Protein AF-A0A7J9GLZ3-F1 (afdb_monomer)

Mean predicted aligned error: 16.14 Å

InterPro domains:
  IPR004827 Basic-leucine zipper domain [PF00170] (72-130)
  IPR004827 Basic-leucine zipper domain [PS50217] (70-133)
  IPR004827 Basic-leucine zipper domain [SM00338] (68-132)
  IPR044759 RF2-like transcription factor, bZIP domain [cd14703] (73-124)
  IPR046347 Basic-leucine zipper domain superfamily [SSF57959] (72-127)

Radius of gyration: 46.45 Å; Cα contacts (8 Å, |Δi|>4): 21; chains: 1; bounding box: 80×43×137 Å

Sequence (166 aa):
MDSYMGSLQFDEDTPKIPPSGNHGNHHSPGSSGDANSSKFNFELGSSEFNESELKKIMENEKLAEMASVDPKRVKRILANRQSAARSKQRKMQYIAELEQKVQTLQTEATTLSAQLTMLQRDSAGLTSQNNELKFRLQAMEQQAQLKDGIRFFVLKSYVICFIEVS

Solvent-accessible surface area (backbone atoms only — not comparable to full-atom values): 10122 Å² total; per-residue (Å²): 141,80,86,87,82,81,82,82,80,82,84,83,85,73,88,84,81,86,84,86,86,90,86,83,91,78,88,81,92,80,87,88,84,62,86,70,68,54,52,59,54,63,70,57,50,75,83,80,58,54,75,73,53,49,52,58,26,72,76,28,68,71,49,40,57,41,34,77,77,40,48,70,60,45,51,50,51,53,51,48,52,52,52,51,52,52,52,50,49,52,51,52,51,52,51,52,53,51,54,50,51,52,52,51,53,52,50,50,52,51,52,51,50,51,51,51,54,51,52,52,51,51,54,52,51,52,52,51,52,51,51,52,52,50,52,52,50,53,52,50,49,52,53,49,54,52,52,50,52,52,52,51,50,52,52,50,54,51,52,51,53,53,62,77,76,108

pLDDT: mean 81.49, std 22.32, range [32.09, 98.88]

Secondary structure (DSSP, 8-state):
---------------PPPP-------------S-TTHHHHHHHS-TTS--HHHHHHHHT-HHHHHHHHH-HHHHHHHHHHHHHHHHHHHHHHHHHHHHHHHHHHHHHHHHHHHHHHHHHHHHHHHHHHHHHHHHHHHHHHHHHHHHHHHHHHHHHHHHHHHHHHH-

Foldseek 3Di:
DDDDPDDDDDDPDDDDDDDDDDDDDDDDDDDDDDPPVVVLVVQLDPPLDDPVLVVVCVVDVVSSVVCNVPVVVSSVVVVVVVVVVVVVVVVVVVVVVVVVVVVVVVVVVVVVVVVVVVVVVVVVVVVVVVVVVVVVVVVVVVVVVVVVVVVVVVVVVVVVVVVVVD

Organism: NCBI:txid34285

Structure (mmCIF, N/CA/C/O backbone):
data_AF-A0A7J9GLZ3-F1
#
_entry.id   AF-A0A7J9GLZ3-F1
#
loop_
_atom_site.group_PDB
_atom_site.id
_atom_site.type_symbol
_atom_site.label_atom_id
_atom_site.label_alt_id
_atom_site.label_comp_id
_atom_site.label_asym_id
_atom_site.label_entity_id
_atom_site.label_seq_id
_atom_site.pdbx_PDB_ins_code
_atom_site.Cartn_x
_atom_site.Cartn_y
_atom_site.Cartn_z
_atom_site.occupancy
_atom_site.B_iso_or_equiv
_atom_site.auth_seq_id
_atom_site.auth_comp_id
_atom_site.auth_asym_id
_atom_site.auth_atom_id
_atom_site.pdbx_PDB_model_num
ATOM 1 N N . MET A 1 1 ? -18.159 -13.134 -20.568 1.00 48.44 1 MET A N 1
ATOM 2 C CA . MET A 1 1 ? -17.201 -13.794 -19.649 1.00 48.44 1 MET A CA 1
ATOM 3 C C . MET A 1 1 ? -17.555 -13.267 -18.281 1.00 48.44 1 MET A C 1
ATOM 5 O O . MET A 1 1 ? -17.030 -12.250 -17.852 1.00 48.44 1 MET A O 1
ATOM 9 N N . ASP A 1 2 ? -18.573 -13.886 -17.703 1.00 42.81 2 ASP A N 1
ATOM 10 C CA . ASP A 1 2 ? -19.272 -13.388 -16.530 1.00 42.81 2 ASP A CA 1
ATOM 11 C C . ASP A 1 2 ? -18.786 -14.117 -15.277 1.00 42.81 2 ASP A C 1
ATOM 13 O O . ASP A 1 2 ? -18.601 -15.331 -15.289 1.00 42.81 2 ASP A O 1
ATOM 17 N N . SER A 1 3 ? -18.660 -13.335 -14.204 1.00 46.72 3 SER A N 1
ATOM 18 C CA . SER A 1 3 ? -18.863 -13.736 -12.808 1.00 46.72 3 SER A CA 1
ATOM 19 C C . SER A 1 3 ? -17.830 -14.648 -12.137 1.00 46.72 3 SER A C 1
ATOM 21 O O . SER A 1 3 ? -17.893 -15.868 -12.224 1.00 46.72 3 SER A O 1
ATOM 23 N N . TYR A 1 4 ? -16.991 -14.040 -11.290 1.00 46.72 4 TYR A N 1
ATOM 24 C CA . TYR A 1 4 ? -16.439 -14.686 -10.092 1.00 46.72 4 TYR A CA 1
ATOM 25 C C . TYR A 1 4 ? -16.353 -13.662 -8.944 1.00 46.72 4 TYR A C 1
ATOM 27 O O . TYR A 1 4 ? -15.298 -13.126 -8.629 1.00 46.72 4 TYR A O 1
ATOM 35 N N . MET A 1 5 ? -17.497 -13.356 -8.328 1.00 55.47 5 MET A N 1
ATOM 36 C CA . MET A 1 5 ? -17.540 -12.822 -6.962 1.00 55.47 5 MET A CA 1
ATOM 37 C C . MET A 1 5 ? -17.970 -13.982 -6.069 1.00 55.47 5 MET A C 1
ATOM 39 O O . MET A 1 5 ? -19.157 -14.274 -5.940 1.00 55.47 5 MET A O 1
ATOM 43 N N . GLY A 1 6 ? -16.980 -14.704 -5.546 1.00 45.09 6 GLY A N 1
ATOM 44 C CA . GLY A 1 6 ? -17.189 -15.819 -4.631 1.00 45.09 6 GLY A CA 1
ATOM 45 C C . GLY A 1 6 ? -17.751 -15.324 -3.302 1.00 45.09 6 GLY A C 1
ATOM 46 O O . GLY A 1 6 ? -17.138 -14.501 -2.623 1.00 45.09 6 GLY A O 1
ATOM 47 N N . SER A 1 7 ? -18.932 -15.824 -2.954 1.00 48.28 7 SER A N 1
ATOM 48 C CA . SER A 1 7 ? -19.574 -15.659 -1.655 1.00 48.28 7 SER A CA 1
ATOM 49 C C . SER A 1 7 ? -18.747 -16.345 -0.567 1.00 48.28 7 SER A C 1
ATOM 51 O O . SER A 1 7 ? -18.508 -17.547 -0.636 1.00 48.28 7 SER A O 1
ATOM 53 N N . LEU A 1 8 ? -18.325 -15.592 0.447 1.00 47.09 8 LEU A N 1
ATOM 54 C CA . LEU A 1 8 ? -17.787 -16.158 1.681 1.00 47.09 8 LEU A CA 1
ATOM 55 C C . LEU A 1 8 ? -18.954 -16.383 2.649 1.00 47.09 8 LEU A C 1
ATOM 57 O O . LEU A 1 8 ? -19.479 -15.437 3.236 1.00 47.09 8 LEU A O 1
ATOM 61 N N . GLN A 1 9 ? -19.381 -17.643 2.757 1.00 40.41 9 GLN A N 1
ATOM 62 C CA . GLN A 1 9 ? -20.232 -18.145 3.832 1.00 40.41 9 GLN A CA 1
ATOM 63 C C . GLN A 1 9 ? -19.437 -18.103 5.148 1.00 40.41 9 GLN A C 1
ATOM 65 O O . GLN A 1 9 ? -18.329 -18.629 5.221 1.00 40.41 9 GLN A O 1
ATOM 70 N N . PHE A 1 10 ? -20.000 -17.474 6.179 1.00 38.75 10 PHE A N 1
ATOM 71 C CA . PHE A 1 10 ? -19.517 -17.594 7.552 1.00 38.75 10 PHE A CA 1
ATOM 72 C C . PHE A 1 10 ? -20.222 -18.789 8.195 1.00 38.75 10 PHE A C 1
ATOM 74 O O . PHE A 1 10 ? -21.422 -18.716 8.456 1.00 38.75 10 PHE A O 1
ATOM 81 N N . ASP A 1 11 ? -19.491 -19.875 8.434 1.00 41.91 11 ASP A N 1
ATOM 82 C CA . ASP A 1 11 ? -19.967 -20.974 9.270 1.00 41.91 11 ASP A CA 1
ATOM 83 C C . ASP A 1 11 ? -19.854 -20.572 10.749 1.00 41.91 11 ASP A C 1
ATOM 85 O O . ASP A 1 11 ? -18.775 -20.328 11.293 1.00 41.91 11 ASP A O 1
ATOM 89 N N . GLU A 1 12 ? -21.016 -20.444 11.385 1.00 42.34 12 GLU A N 1
ATOM 90 C CA . GLU A 1 12 ? -21.202 -20.165 12.806 1.00 42.34 12 GLU A CA 1
ATOM 91 C C . GLU A 1 12 ? -21.121 -21.482 13.594 1.00 42.34 12 GLU A C 1
ATOM 93 O O . GLU A 1 12 ? -22.132 -22.087 13.958 1.00 42.34 12 GLU A O 1
ATOM 98 N N . ASP A 1 13 ? -19.899 -21.954 13.849 1.00 41.16 13 ASP A N 1
ATOM 99 C CA . ASP A 1 13 ? -19.666 -23.136 14.682 1.00 41.16 13 ASP A CA 1
ATOM 100 C C . ASP A 1 13 ? -19.875 -22.807 16.167 1.00 41.16 13 ASP A C 1
ATOM 102 O O . ASP A 1 13 ? -19.031 -22.240 16.865 1.00 41.16 13 ASP A O 1
ATOM 106 N N . THR A 1 14 ? -21.053 -23.184 16.655 1.00 50.16 14 THR A N 1
ATOM 107 C CA . THR A 1 14 ? -21.460 -23.099 18.059 1.00 50.16 14 THR A CA 1
ATOM 108 C C . THR A 1 14 ? -21.043 -24.375 18.803 1.00 50.16 14 THR A C 1
ATOM 110 O O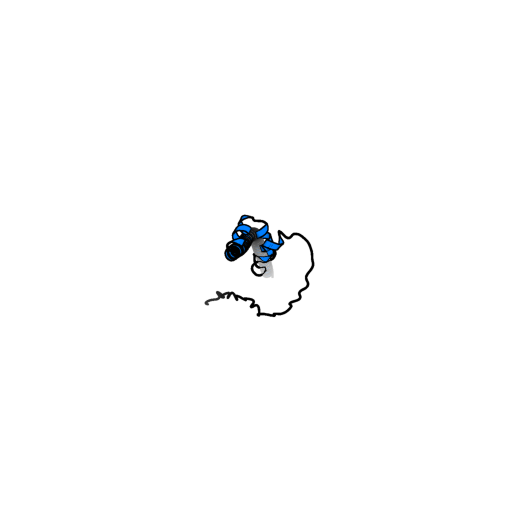 . THR A 1 14 ? -21.544 -25.451 18.464 1.00 50.16 14 THR A O 1
ATOM 113 N N . PRO A 1 15 ? -20.230 -24.329 19.877 1.00 42.75 15 PRO A N 1
ATOM 114 C CA . PRO A 1 15 ? -20.007 -25.518 20.694 1.00 42.75 15 PRO A CA 1
ATOM 115 C C . PRO A 1 15 ? -21.194 -25.775 21.638 1.00 42.75 15 PRO A C 1
ATOM 117 O O . PRO A 1 15 ? -21.419 -25.049 22.609 1.00 42.75 15 PRO A O 1
ATOM 120 N N . LYS A 1 16 ? -21.947 -26.846 21.355 1.00 47.06 16 LYS A N 1
ATOM 121 C CA . LYS A 1 16 ? -22.912 -27.499 22.260 1.00 47.06 16 LYS A CA 1
ATOM 122 C C . LYS A 1 16 ? -22.187 -28.113 23.466 1.00 47.06 16 LYS A C 1
ATOM 124 O O . LYS A 1 16 ? -21.250 -28.885 23.293 1.00 47.06 16 LYS A O 1
ATOM 129 N N . ILE A 1 17 ? -22.680 -27.846 24.676 1.00 48.25 17 ILE A N 1
ATOM 130 C CA . ILE A 1 17 ? -22.275 -28.521 25.924 1.00 48.25 17 ILE A CA 1
ATOM 131 C C . ILE A 1 17 ? -23.320 -29.616 26.249 1.00 48.25 17 ILE A C 1
ATOM 133 O O . ILE A 1 17 ? -24.516 -29.325 26.153 1.00 48.25 17 ILE A O 1
ATOM 137 N N . PRO A 1 18 ? -22.931 -30.855 26.622 1.00 46.69 18 PRO A N 1
ATOM 138 C CA . PRO A 1 18 ? -23.864 -31.915 27.027 1.00 46.69 18 PRO A CA 1
ATOM 139 C C . PRO A 1 18 ? -24.323 -31.773 28.499 1.00 46.69 18 PRO A C 1
ATOM 141 O O . PRO A 1 18 ? -23.650 -31.102 29.284 1.00 46.69 18 PRO A O 1
ATOM 144 N N . PRO A 1 19 ? -25.451 -32.393 28.911 1.00 46.50 19 PRO A N 1
ATOM 145 C CA . PRO A 1 19 ? -26.017 -32.204 30.244 1.00 46.50 19 PRO A CA 1
ATOM 146 C C . PRO A 1 19 ? -25.530 -33.228 31.286 1.00 46.50 19 PRO A C 1
ATOM 148 O O . PRO A 1 19 ? -25.368 -34.407 30.996 1.00 46.50 19 PRO A O 1
ATOM 151 N N . SER A 1 20 ? -25.436 -32.732 32.524 1.00 47.78 20 SER A N 1
ATOM 152 C CA . SER A 1 20 ? -25.710 -33.389 33.814 1.00 47.78 20 SER A CA 1
ATOM 153 C C . SER A 1 20 ? -24.996 -34.703 34.175 1.00 47.78 20 SER A C 1
ATOM 155 O O . SER A 1 20 ? -25.380 -35.790 33.753 1.00 47.78 20 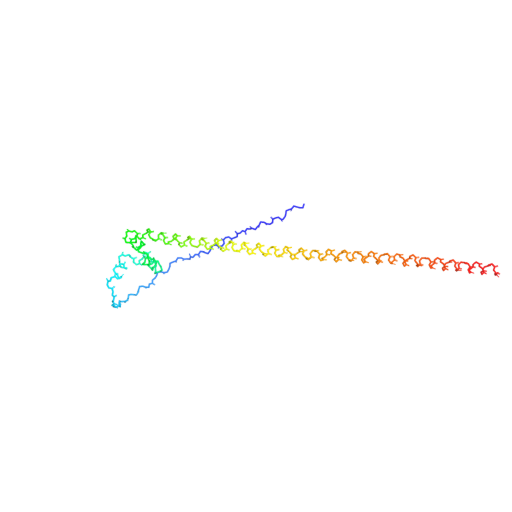SER A O 1
ATOM 157 N N . GLY A 1 21 ? -24.055 -34.592 35.119 1.00 32.09 21 GLY A N 1
ATOM 158 C CA . GLY A 1 21 ? -23.608 -35.672 35.998 1.00 32.09 21 GLY A CA 1
ATOM 159 C C . GLY A 1 21 ? -23.754 -35.231 37.455 1.00 32.09 21 GLY A C 1
ATOM 160 O O . GLY A 1 21 ? -22.983 -34.414 37.947 1.00 32.09 21 GLY A O 1
ATOM 161 N N . ASN A 1 22 ? -24.787 -35.742 38.114 1.00 44.34 22 ASN A N 1
ATOM 162 C CA . ASN A 1 22 ? -25.097 -35.563 39.527 1.00 44.34 22 ASN A CA 1
ATOM 163 C C . ASN A 1 22 ? -24.350 -36.639 40.336 1.00 44.34 22 ASN A C 1
ATOM 165 O O . ASN A 1 22 ? -24.512 -37.802 39.987 1.00 44.34 22 ASN A O 1
ATOM 169 N N . HIS A 1 23 ? -23.612 -36.282 41.398 1.00 43.28 23 HIS A N 1
ATOM 170 C CA . HIS A 1 23 ? -23.454 -37.014 42.680 1.00 43.28 23 HIS A CA 1
ATOM 171 C C . HIS A 1 23 ? -22.156 -36.640 43.410 1.00 43.28 23 HIS A C 1
ATOM 173 O O . HIS A 1 23 ? -21.081 -36.627 42.820 1.00 43.28 23 HIS A O 1
ATOM 179 N N . GLY A 1 24 ? -22.262 -36.423 44.724 1.00 32.41 24 GLY A N 1
ATOM 180 C CA . GLY A 1 24 ? -21.096 -36.366 45.609 1.00 32.41 24 GLY A CA 1
ATOM 181 C C . GLY A 1 24 ? -21.319 -35.616 46.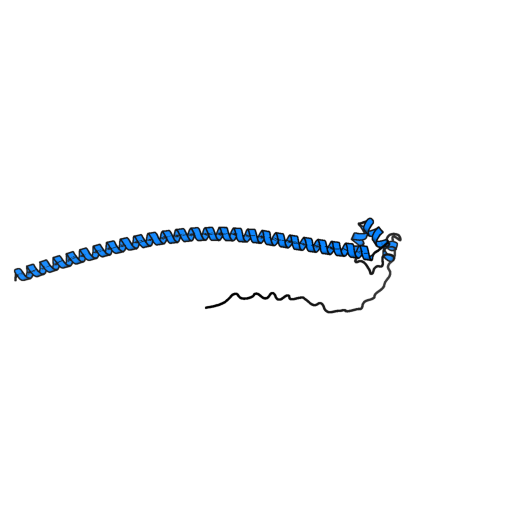916 1.00 32.41 24 GLY A C 1
ATOM 182 O O . GLY A 1 24 ? -20.555 -34.718 47.243 1.00 32.41 24 GLY A O 1
ATOM 183 N N . ASN A 1 25 ? -22.380 -35.957 47.647 1.00 45.38 25 ASN A N 1
ATOM 184 C CA . ASN A 1 25 ? -22.649 -35.459 48.992 1.00 45.38 25 ASN A CA 1
ATOM 185 C C . ASN A 1 25 ? -21.641 -36.072 49.983 1.00 45.38 25 ASN A C 1
ATOM 187 O O . ASN A 1 25 ? -21.720 -37.268 50.245 1.00 45.38 25 ASN A O 1
ATOM 191 N N . HIS A 1 26 ? -20.742 -35.278 50.573 1.00 42.62 26 HIS A N 1
ATOM 192 C CA . HIS A 1 26 ? -20.001 -35.681 51.774 1.00 42.62 26 HIS A CA 1
ATOM 193 C C . HIS A 1 26 ? -19.964 -34.541 52.795 1.00 42.62 26 HIS A C 1
ATOM 195 O O . HIS A 1 26 ? -19.278 -33.537 52.632 1.00 42.62 26 HIS A O 1
ATOM 201 N N . HIS A 1 27 ? -20.741 -34.734 53.861 1.00 45.12 27 HIS A N 1
ATOM 202 C CA . HIS A 1 27 ? -20.706 -33.956 55.091 1.00 45.12 27 HIS A CA 1
ATOM 203 C C . HIS A 1 27 ? -19.458 -34.294 55.913 1.00 45.12 27 HIS A C 1
ATOM 205 O O . HIS A 1 27 ? -19.114 -35.466 56.061 1.00 45.12 27 HIS A O 1
ATOM 211 N N . SER A 1 28 ? -18.876 -33.286 56.561 1.00 49.47 28 SER A N 1
ATOM 212 C CA . SER A 1 28 ? -18.347 -33.384 57.930 1.00 49.47 28 SER A CA 1
ATOM 213 C C . SER A 1 28 ? -18.270 -31.983 58.560 1.00 49.47 28 SER A C 1
ATOM 215 O O . SER A 1 28 ? -17.880 -31.045 57.865 1.00 49.47 28 SER A O 1
ATOM 217 N N . PRO A 1 29 ? -18.663 -31.810 59.838 1.00 62.88 29 PRO A N 1
ATOM 218 C CA . PRO A 1 29 ? -18.696 -30.515 60.510 1.00 62.88 29 PRO A CA 1
ATOM 219 C C . PRO A 1 29 ? -17.389 -30.254 61.276 1.00 62.88 29 PRO A C 1
ATOM 221 O O . PRO A 1 29 ? -16.876 -31.131 61.969 1.00 62.88 29 PRO A O 1
ATOM 224 N N . GLY A 1 30 ? -16.864 -29.033 61.172 1.00 35.44 30 GLY A N 1
ATOM 225 C CA . GLY A 1 30 ? -15.657 -28.581 61.865 1.00 35.44 30 GLY A CA 1
ATOM 226 C C . GLY A 1 30 ? -15.896 -27.236 62.545 1.00 35.44 30 GLY A C 1
ATOM 227 O O . GLY A 1 30 ? -16.339 -26.289 61.912 1.00 35.44 30 GLY A O 1
ATOM 228 N N . SER A 1 31 ? -15.650 -27.218 63.849 1.00 43.84 31 SER A N 1
ATOM 229 C CA . SER A 1 31 ? -15.972 -26.201 64.853 1.00 43.84 31 SER A CA 1
ATOM 230 C C . SER A 1 31 ? -15.316 -24.819 64.673 1.00 43.84 31 SER A C 1
ATOM 232 O O . SER A 1 31 ? -14.219 -24.709 64.136 1.00 43.84 31 SER A O 1
ATOM 234 N N . SER A 1 32 ? -15.942 -23.836 65.338 1.00 48.72 32 SER A N 1
ATOM 235 C CA . SER A 1 32 ? -15.328 -22.697 66.046 1.00 48.72 32 SER A CA 1
ATOM 236 C C . SER A 1 32 ? -15.130 -21.375 65.297 1.00 48.72 32 SER A C 1
ATOM 238 O O . SER A 1 32 ? -14.210 -21.224 64.501 1.00 48.72 32 SER A O 1
ATOM 240 N N . GLY A 1 33 ? -15.892 -20.366 65.742 1.00 51.38 33 GLY A N 1
ATOM 241 C CA . GLY A 1 33 ? -15.517 -18.948 65.680 1.00 51.38 33 GLY A CA 1
ATOM 242 C C . GLY A 1 33 ? -16.493 -18.068 64.900 1.00 51.38 33 GLY A C 1
ATOM 243 O O . GLY A 1 33 ? -16.770 -18.332 63.741 1.00 51.38 33 GLY A O 1
ATOM 244 N N . ASP A 1 34 ? -16.972 -17.002 65.540 1.00 42.88 34 ASP A N 1
ATOM 245 C CA . ASP A 1 34 ? -17.718 -15.871 64.966 1.00 42.88 34 ASP A CA 1
ATOM 246 C C . ASP A 1 34 ? -19.169 -16.124 64.522 1.00 42.88 34 ASP A C 1
ATOM 248 O O . ASP A 1 34 ? -19.551 -16.114 63.349 1.00 42.88 34 ASP A O 1
ATOM 252 N N . ALA A 1 35 ? -20.032 -16.225 65.535 1.00 49.81 35 ALA A N 1
ATOM 253 C CA . ALA A 1 35 ? -21.488 -16.360 65.445 1.00 49.81 35 ALA A CA 1
ATOM 254 C C . ALA A 1 35 ? -22.236 -15.155 64.821 1.00 49.81 35 ALA A C 1
ATOM 256 O O . ALA A 1 35 ? -23.467 -15.136 64.823 1.00 49.81 35 ALA A O 1
ATOM 257 N N . ASN A 1 36 ? -21.529 -14.148 64.290 1.00 52.75 36 ASN A N 1
ATOM 258 C CA . ASN A 1 36 ? -22.151 -12.960 63.694 1.00 52.75 36 ASN A CA 1
ATOM 259 C C . ASN A 1 36 ? -22.015 -12.894 62.160 1.00 52.75 36 ASN A C 1
ATOM 261 O O . ASN A 1 36 ? -22.934 -12.422 61.496 1.00 52.75 36 ASN A O 1
ATOM 265 N N . SER A 1 37 ? -20.934 -13.423 61.568 1.00 52.25 37 SER A N 1
ATOM 266 C CA . SER A 1 37 ? -20.787 -13.500 60.098 1.00 52.25 37 SER A CA 1
ATOM 267 C C . SER A 1 37 ? -21.558 -14.684 59.502 1.00 52.25 37 SER A C 1
ATOM 269 O O . SER A 1 37 ? -22.097 -14.618 58.400 1.00 52.25 37 SER A O 1
ATOM 271 N N . SER A 1 38 ? -21.675 -15.757 60.281 1.00 50.94 38 SER A N 1
ATOM 272 C CA . SER A 1 38 ? -22.334 -17.013 59.923 1.00 50.94 38 SER A CA 1
ATOM 273 C C . SER A 1 38 ? -23.865 -16.916 59.881 1.00 50.94 38 SER A C 1
ATOM 275 O O . SER A 1 38 ? -24.504 -17.711 59.193 1.00 50.94 38 SER A O 1
ATOM 277 N N . LYS A 1 39 ? -24.466 -15.918 60.544 1.00 49.44 39 LYS A N 1
ATOM 278 C CA . LYS A 1 39 ? -25.924 -15.712 60.559 1.00 49.44 39 LYS A CA 1
ATOM 279 C C . LYS A 1 39 ? -26.448 -15.143 59.236 1.00 49.44 39 LYS A C 1
ATOM 281 O O . LYS A 1 39 ? -27.420 -15.663 58.698 1.00 49.44 39 LYS A O 1
ATOM 286 N N . PHE A 1 40 ? -25.736 -14.174 58.655 1.00 52.09 40 PHE A N 1
ATOM 287 C CA . PHE A 1 40 ? -26.013 -13.677 57.298 1.00 52.09 40 PHE A CA 1
ATOM 288 C C . PHE A 1 40 ? -25.808 -14.767 56.232 1.00 52.09 40 PHE A C 1
ATOM 290 O O . PHE A 1 40 ? -26.537 -14.817 55.246 1.00 52.09 40 PHE A O 1
ATOM 297 N N . ASN A 1 41 ? -24.850 -15.671 56.464 1.00 52.25 41 ASN A N 1
ATOM 298 C CA . ASN A 1 41 ? -24.497 -16.762 55.554 1.00 52.25 41 ASN A CA 1
ATOM 299 C C . ASN A 1 41 ? -25.520 -17.922 55.542 1.00 52.25 41 ASN A C 1
ATOM 301 O O . ASN A 1 41 ? -25.542 -18.711 54.600 1.00 52.25 41 ASN A O 1
ATOM 305 N N . PHE A 1 42 ? -26.349 -18.049 56.586 1.00 46.97 42 PHE A N 1
ATOM 306 C CA . PHE A 1 42 ? -27.398 -19.073 56.696 1.00 46.97 42 PHE A CA 1
ATOM 307 C C . PHE A 1 42 ? -28.772 -18.567 56.214 1.00 46.97 42 PHE A C 1
ATOM 309 O O . PHE A 1 42 ? -29.602 -19.366 55.789 1.00 46.97 42 PHE A O 1
ATOM 316 N N . GLU A 1 43 ? -29.004 -17.249 56.245 1.00 50.69 43 GLU A N 1
ATOM 317 C CA . GLU A 1 43 ? -30.276 -16.617 55.856 1.00 50.69 43 GLU A CA 1
ATOM 318 C C . GLU A 1 43 ? -30.316 -16.222 54.369 1.00 50.69 43 GLU A C 1
ATOM 320 O O . GLU A 1 43 ? -31.326 -16.423 53.693 1.00 50.69 43 GLU A O 1
ATOM 325 N N . LEU A 1 44 ? -29.192 -15.758 53.815 1.00 53.34 44 LEU A N 1
ATOM 326 C CA . LEU A 1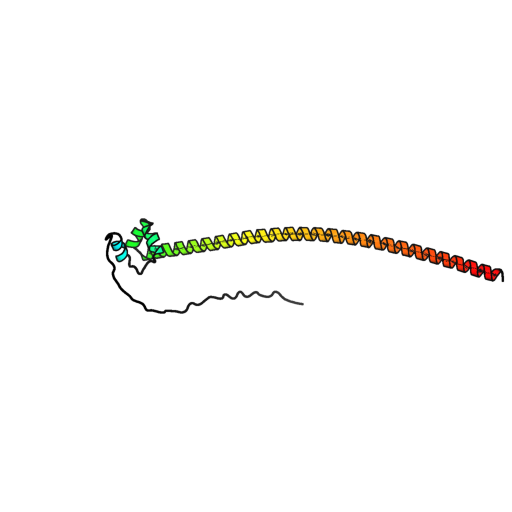 44 ? -29.021 -15.566 52.376 1.00 53.34 44 LEU A CA 1
ATOM 327 C C . LEU A 1 44 ? -28.606 -16.907 51.754 1.00 53.34 44 LEU A C 1
ATOM 329 O O . LEU A 1 44 ? -27.421 -17.166 51.572 1.00 53.34 44 LEU A O 1
ATOM 333 N N . GLY A 1 45 ? -29.579 -17.793 51.524 1.00 49.06 45 GLY A N 1
ATOM 334 C CA . GLY A 1 45 ? -29.368 -19.194 51.148 1.00 49.06 45 GLY A CA 1
ATOM 335 C C . GLY A 1 45 ? -28.140 -19.440 50.260 1.00 49.06 45 GLY A C 1
ATOM 336 O O . GLY A 1 45 ? -28.039 -18.915 49.149 1.00 49.06 45 GLY A O 1
ATOM 337 N N . SER A 1 46 ? -27.240 -20.307 50.733 1.00 53.97 46 SER A N 1
ATOM 338 C CA . SER A 1 46 ? -25.972 -20.704 50.093 1.00 53.97 46 SER A CA 1
ATOM 339 C C . SER A 1 46 ? -26.093 -21.235 48.653 1.00 53.97 46 SER A C 1
ATOM 341 O O . SER A 1 46 ? -25.088 -21.501 48.001 1.00 53.97 46 SER A O 1
ATOM 343 N N . SER A 1 47 ? -27.313 -21.383 48.133 1.00 60.69 47 SER A N 1
ATOM 344 C CA . SER A 1 47 ? -27.612 -21.821 46.772 1.00 60.69 47 SER A CA 1
ATOM 345 C C . SER A 1 47 ? -27.770 -20.664 45.765 1.00 60.69 47 SER A C 1
ATOM 347 O O . SER A 1 47 ? -27.697 -20.898 44.557 1.00 60.69 47 SER A O 1
ATOM 349 N N . GLU A 1 48 ? -27.969 -19.412 46.204 1.00 71.50 48 GLU A N 1
ATOM 350 C CA . GLU A 1 48 ? -28.291 -18.307 45.283 1.00 71.50 48 GLU A CA 1
ATOM 351 C C . GLU A 1 48 ? -27.082 -17.529 44.745 1.00 71.50 48 GLU A C 1
ATOM 353 O O . GLU A 1 48 ? -27.178 -17.016 43.626 1.00 71.50 48 GLU A O 1
ATOM 358 N N . PHE A 1 49 ? -25.948 -17.490 45.450 1.00 83.38 49 PHE A N 1
ATOM 359 C CA . PHE A 1 49 ? -24.772 -16.697 45.064 1.00 83.38 49 PHE A CA 1
ATOM 360 C C . PHE A 1 49 ? -23.480 -17.513 45.106 1.00 83.38 49 PHE A C 1
ATOM 362 O O . PHE A 1 49 ? -23.299 -18.356 45.980 1.00 83.38 49 PHE A O 1
ATOM 369 N N . ASN A 1 50 ? -22.559 -17.246 44.177 1.00 88.50 50 ASN A N 1
ATOM 370 C CA . ASN A 1 50 ? -21.216 -17.831 44.231 1.00 88.50 50 ASN A CA 1
ATOM 371 C C . ASN A 1 50 ? -20.292 -17.061 45.198 1.00 88.50 50 ASN A C 1
ATOM 373 O O . ASN A 1 50 ? -20.574 -15.926 45.582 1.00 88.50 50 ASN A O 1
ATOM 377 N N . GLU A 1 51 ? -19.150 -17.651 45.558 1.00 87.19 51 GLU A N 1
ATOM 378 C CA . GLU A 1 51 ? -18.183 -17.065 46.504 1.00 87.19 51 GLU A CA 1
ATOM 379 C C . GLU A 1 51 ? -17.719 -15.652 46.096 1.00 87.19 51 GLU A C 1
ATOM 381 O O . GLU A 1 51 ? -17.617 -14.744 46.923 1.00 87.19 51 GLU A O 1
ATOM 386 N N . SER A 1 52 ? -17.516 -15.419 44.795 1.00 87.69 52 SER A N 1
ATOM 387 C CA . SER A 1 52 ? -17.108 -14.107 44.278 1.00 87.69 52 SER A CA 1
ATOM 388 C C . SER A 1 52 ? -18.222 -13.055 44.336 1.00 87.69 52 SER A C 1
ATOM 390 O O . SER A 1 52 ? -17.945 -11.859 44.418 1.00 87.69 52 SER A O 1
ATOM 392 N N . GLU A 1 53 ? -19.482 -13.479 44.255 1.00 90.19 53 GLU A N 1
ATOM 393 C CA . GLU A 1 53 ? -20.660 -12.625 44.376 1.00 90.19 53 GLU A CA 1
ATOM 394 C C . GLU A 1 53 ? -20.915 -12.275 45.837 1.00 90.19 53 GLU A C 1
ATOM 396 O O . GLU A 1 53 ? -21.100 -11.099 46.135 1.00 90.19 53 GLU A O 1
ATOM 401 N N . LEU A 1 54 ? -20.824 -13.256 46.740 1.00 89.50 54 LEU A N 1
ATOM 402 C CA . LEU A 1 54 ? -20.905 -13.050 48.188 1.00 89.50 54 LEU A CA 1
ATOM 403 C C . LEU A 1 54 ? -19.873 -12.028 48.657 1.00 89.50 54 LEU A C 1
ATOM 405 O O . LEU A 1 54 ? -20.231 -11.059 49.323 1.00 89.50 54 LEU A O 1
ATOM 409 N N . LYS A 1 55 ? -18.620 -12.165 48.213 1.00 90.12 55 LYS A N 1
ATOM 410 C CA . LYS A 1 55 ? -17.570 -11.192 48.525 1.00 90.12 55 LYS A CA 1
ATOM 411 C C . LYS A 1 55 ? -17.939 -9.772 48.067 1.00 90.12 55 LYS A C 1
ATOM 413 O O . LYS A 1 55 ? -17.851 -8.835 48.851 1.00 90.12 55 LYS A O 1
ATOM 418 N N . LYS A 1 56 ? -18.443 -9.611 46.837 1.00 90.38 56 LYS A N 1
ATOM 419 C CA . LYS A 1 56 ? -18.886 -8.305 46.298 1.00 90.38 56 LYS A CA 1
ATOM 420 C C . LYS A 1 56 ? -20.095 -7.720 47.030 1.00 90.38 56 LYS A C 1
ATOM 422 O O . LYS A 1 56 ? -20.261 -6.502 47.044 1.00 90.38 56 LYS A O 1
ATOM 427 N N . ILE A 1 57 ? -20.970 -8.573 47.556 1.00 90.38 57 ILE A N 1
ATOM 428 C CA . ILE A 1 57 ? -22.131 -8.163 48.351 1.00 90.38 57 ILE A CA 1
ATOM 429 C C . ILE A 1 57 ? -21.656 -7.679 49.723 1.00 90.38 57 ILE A C 1
ATOM 431 O O . ILE A 1 57 ? -22.033 -6.587 50.128 1.00 90.38 57 ILE A O 1
ATOM 435 N N . MET A 1 58 ? -20.772 -8.427 50.390 1.00 86.88 58 MET A N 1
ATOM 436 C CA . MET A 1 58 ? -20.205 -8.052 51.692 1.00 86.88 58 MET A CA 1
ATOM 437 C C . MET A 1 58 ? -19.362 -6.772 51.632 1.00 86.88 58 MET A C 1
ATOM 439 O O . MET A 1 58 ? -19.379 -5.978 52.565 1.00 86.88 58 MET A O 1
ATOM 443 N N . GLU A 1 59 ? -18.653 -6.543 50.526 1.00 90.00 59 GLU A N 1
ATOM 444 C CA . GLU A 1 59 ? -17.878 -5.317 50.289 1.00 90.00 59 GLU A CA 1
ATOM 445 C C . GLU A 1 59 ? -18.758 -4.076 50.047 1.00 90.00 59 GLU A C 1
ATOM 447 O O . GLU A 1 59 ? -18.254 -2.952 50.048 1.00 90.00 59 GLU A O 1
ATOM 452 N N . ASN A 1 60 ? -20.065 -4.241 49.814 1.00 91.12 60 ASN A N 1
ATOM 453 C CA . ASN A 1 60 ? -20.967 -3.139 49.506 1.00 91.12 60 ASN A CA 1
ATOM 454 C C . ASN A 1 60 ? -22.212 -3.172 50.397 1.00 91.12 60 ASN A C 1
ATOM 456 O O . ASN A 1 60 ? -23.175 -3.878 50.109 1.00 91.12 60 ASN A O 1
ATOM 460 N N . GLU A 1 61 ? -22.222 -2.320 51.422 1.00 89.50 61 GLU A N 1
ATOM 461 C CA . GLU A 1 61 ? -23.292 -2.224 52.425 1.00 89.50 61 GLU A CA 1
ATOM 462 C C . GLU A 1 61 ? -24.697 -2.118 51.806 1.00 89.50 61 GLU A C 1
ATOM 464 O O . GLU A 1 61 ? -25.617 -2.816 52.222 1.00 89.50 61 GLU A O 1
ATOM 469 N N . LYS A 1 62 ? -24.852 -1.356 50.713 1.00 90.31 62 LYS A N 1
ATOM 470 C CA . LYS A 1 62 ? -26.136 -1.231 50.001 1.00 90.31 62 LYS A CA 1
ATOM 471 C C . LYS A 1 62 ? -26.554 -2.515 49.285 1.00 90.31 62 LYS A C 1
ATOM 473 O O . LYS A 1 62 ? -27.746 -2.787 49.172 1.00 90.31 62 LYS A O 1
ATOM 478 N N . LEU A 1 63 ? -25.607 -3.280 48.736 1.00 88.50 63 LEU A N 1
ATOM 479 C CA . LEU A 1 63 ? -25.912 -4.579 48.125 1.00 88.50 63 LEU A CA 1
ATOM 480 C C . LEU A 1 63 ? -26.227 -5.625 49.191 1.00 88.50 63 LEU A C 1
ATOM 482 O O . LEU A 1 63 ? -27.108 -6.441 48.946 1.00 88.50 63 LEU A O 1
ATOM 486 N N . ALA A 1 64 ? -25.551 -5.588 50.342 1.00 88.12 64 ALA A N 1
ATOM 487 C CA . ALA A 1 64 ? -25.835 -6.466 51.475 1.00 88.12 64 ALA A CA 1
ATOM 488 C C . ALA A 1 64 ? -27.239 -6.217 52.048 1.00 88.12 64 ALA A C 1
ATOM 490 O O . ALA A 1 64 ? -28.007 -7.161 52.214 1.00 88.12 64 ALA A O 1
ATOM 491 N N . GLU A 1 65 ? -27.612 -4.950 52.249 1.00 88.69 65 GLU A N 1
ATOM 492 C CA . GLU A 1 65 ? -28.957 -4.560 52.687 1.00 88.69 65 GLU A CA 1
ATOM 493 C C . GLU A 1 65 ? -30.027 -4.911 51.638 1.00 88.69 65 GLU A C 1
ATOM 495 O O . GLU A 1 65 ? -31.084 -5.441 51.960 1.00 88.69 65 GLU A O 1
ATOM 500 N N . MET A 1 66 ? -29.759 -4.694 50.346 1.00 87.38 66 MET A N 1
ATOM 501 C CA . MET A 1 66 ? -30.698 -5.112 49.298 1.00 87.38 66 MET A CA 1
ATOM 502 C C . MET A 1 66 ? -30.814 -6.632 49.171 1.00 87.38 66 MET A C 1
ATOM 504 O O . MET A 1 66 ? -31.863 -7.112 48.749 1.00 87.38 66 MET A O 1
ATOM 508 N N . ALA A 1 67 ? -29.767 -7.388 49.503 1.00 87.81 67 ALA A N 1
ATOM 509 C CA . ALA A 1 67 ? -29.777 -8.843 49.423 1.00 87.81 67 ALA A CA 1
ATOM 510 C C . ALA A 1 67 ? -30.644 -9.471 50.522 1.00 87.81 67 ALA A C 1
ATOM 512 O O . ALA A 1 67 ? -31.271 -10.492 50.255 1.00 87.81 67 ALA A O 1
ATOM 513 N N . SER A 1 68 ? -30.734 -8.850 51.708 1.00 85.12 68 SER A N 1
ATOM 514 C CA . SER A 1 68 ? -31.641 -9.307 52.771 1.00 85.12 68 SER A CA 1
ATOM 515 C C . SER A 1 68 ? -33.119 -9.045 52.447 1.00 85.12 68 SER A C 1
ATOM 517 O O . SER A 1 68 ? -33.982 -9.768 52.936 1.00 85.12 68 SER A O 1
ATOM 519 N N . VAL A 1 69 ? -33.418 -8.054 51.593 1.00 89.88 69 VAL A N 1
ATOM 520 C CA . VAL A 1 69 ? -34.789 -7.729 51.151 1.00 89.88 69 VAL A CA 1
ATOM 521 C C . VAL A 1 69 ? -35.188 -8.465 49.862 1.00 89.88 69 VAL A C 1
ATOM 523 O O . VAL A 1 69 ? -36.285 -9.011 49.780 1.00 89.88 69 VAL A O 1
ATOM 526 N N . ASP A 1 70 ? -34.332 -8.467 48.833 1.00 88.81 70 ASP A N 1
ATOM 527 C CA . ASP A 1 70 ? -34.570 -9.128 47.538 1.00 88.81 70 ASP A CA 1
ATOM 528 C C . ASP A 1 70 ? -33.254 -9.671 46.930 1.00 88.81 70 ASP A C 1
ATOM 530 O O . ASP A 1 70 ? -32.585 -8.992 46.129 1.00 88.81 70 ASP A O 1
ATOM 534 N N . PRO A 1 71 ? -32.883 -10.926 47.241 1.00 88.19 71 PRO A N 1
ATOM 535 C CA . PRO A 1 71 ? -31.657 -11.532 46.730 1.00 88.19 71 PRO A CA 1
ATOM 536 C C . PRO A 1 71 ? -31.677 -11.720 45.205 1.00 88.19 71 PRO A C 1
ATOM 538 O O . PRO A 1 71 ? -30.667 -11.516 44.522 1.00 88.19 71 PRO A O 1
ATOM 541 N N . LYS A 1 72 ? -32.839 -12.001 44.603 1.00 90.00 72 LYS A N 1
ATOM 542 C CA . LYS A 1 72 ? -32.960 -12.169 43.143 1.00 90.00 72 LYS A CA 1
ATOM 543 C C . LYS A 1 72 ? -32.651 -10.875 42.398 1.00 90.00 72 LYS A C 1
ATOM 545 O O . LYS A 1 72 ? -32.042 -10.900 41.322 1.00 90.00 72 LYS A O 1
ATOM 550 N N . ARG A 1 73 ? -33.046 -9.723 42.944 1.00 92.38 73 ARG A N 1
ATOM 551 C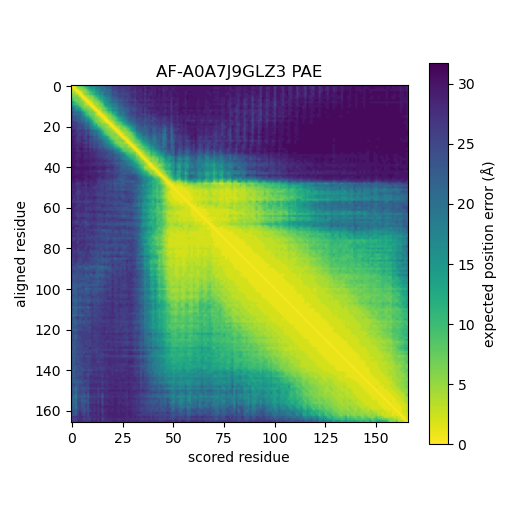 CA . ARG A 1 73 ? -32.666 -8.414 42.395 1.00 92.38 73 ARG A CA 1
ATOM 552 C C . ARG A 1 73 ? -31.160 -8.195 42.454 1.00 92.38 73 ARG A C 1
ATOM 554 O O . ARG A 1 73 ? -30.596 -7.790 41.437 1.00 92.38 73 ARG A O 1
ATOM 561 N N . VAL A 1 74 ? -30.506 -8.501 43.574 1.00 94.00 74 VAL A N 1
ATOM 562 C CA . VAL A 1 74 ? -29.044 -8.365 43.691 1.00 94.00 74 VAL A CA 1
ATOM 563 C C . VAL A 1 74 ? -28.324 -9.276 42.698 1.00 94.00 74 VAL A C 1
ATOM 565 O O . VAL A 1 74 ? -27.431 -8.814 41.984 1.00 94.00 74 VAL A O 1
ATOM 568 N N . LYS A 1 75 ? -28.781 -10.521 42.535 1.00 92.06 75 LYS A N 1
ATOM 569 C CA . LYS A 1 75 ? -28.242 -11.447 41.530 1.00 92.06 75 LYS A CA 1
ATOM 570 C C . LYS A 1 75 ? -28.341 -10.889 40.108 1.00 92.06 75 LYS A C 1
ATOM 572 O O . LYS A 1 75 ? -27.361 -10.909 39.365 1.00 92.06 75 LYS A O 1
ATOM 577 N N . ARG A 1 76 ? -29.487 -10.301 39.735 1.00 94.81 76 ARG A N 1
ATOM 578 C CA . ARG A 1 76 ? -29.656 -9.624 38.432 1.00 94.81 76 ARG A CA 1
ATOM 579 C C . ARG A 1 76 ? -28.713 -8.434 38.261 1.00 94.81 76 ARG A C 1
ATOM 581 O O . ARG A 1 76 ? -28.166 -8.257 37.176 1.00 94.81 76 ARG A O 1
ATOM 588 N N . ILE A 1 77 ? -28.500 -7.638 39.310 1.00 95.50 77 ILE A N 1
ATOM 589 C CA . ILE A 1 77 ? -27.566 -6.502 39.279 1.00 95.50 77 ILE A CA 1
ATOM 590 C C . ILE A 1 77 ? -26.138 -6.994 39.029 1.00 95.50 77 ILE A C 1
ATOM 592 O O . ILE A 1 77 ? -25.451 -6.452 38.163 1.00 95.50 77 ILE A O 1
ATOM 596 N N . LEU A 1 78 ? -25.689 -8.021 39.753 1.00 94.44 78 LEU A N 1
ATOM 597 C CA . LEU A 1 78 ? -24.344 -8.577 39.593 1.00 94.44 78 LEU A CA 1
ATOM 598 C C . LEU A 1 78 ? -24.149 -9.199 38.205 1.00 94.44 78 LEU A C 1
ATOM 600 O O . LEU A 1 78 ? -23.149 -8.902 37.545 1.00 94.44 78 LEU A O 1
ATOM 604 N N . ALA A 1 79 ? -25.132 -9.958 37.716 1.00 94.94 79 ALA A N 1
ATOM 605 C CA . ALA A 1 79 ? -25.115 -10.519 36.368 1.00 94.94 79 ALA A CA 1
ATOM 606 C C . ALA A 1 79 ? -25.068 -9.423 35.288 1.00 94.94 79 ALA A C 1
ATOM 608 O O . ALA A 1 79 ? -24.243 -9.478 34.373 1.00 94.94 79 ALA A O 1
ATOM 609 N N . ASN A 1 80 ? -25.898 -8.378 35.410 1.00 97.56 80 ASN A N 1
ATOM 610 C CA . ASN A 1 80 ? -25.897 -7.260 34.470 1.00 97.56 80 ASN A CA 1
ATOM 611 C C . ASN A 1 80 ? -24.556 -6.515 34.490 1.00 97.56 80 ASN A C 1
ATOM 613 O O . ASN A 1 80 ? -23.980 -6.294 33.426 1.00 97.56 80 ASN A O 1
ATOM 617 N N . ARG A 1 81 ? -23.997 -6.228 35.673 1.00 96.94 81 ARG A N 1
ATOM 618 C CA . ARG A 1 81 ? -22.658 -5.628 35.811 1.00 96.94 81 ARG A CA 1
ATOM 619 C C . ARG A 1 81 ? -21.590 -6.465 35.115 1.00 96.94 81 ARG A C 1
ATOM 621 O O . ARG A 1 81 ? -20.782 -5.916 34.370 1.00 96.94 81 ARG A O 1
ATOM 628 N N . GLN A 1 82 ? -21.604 -7.784 35.311 1.00 96.69 82 GLN A N 1
ATOM 629 C CA . GLN A 1 82 ? -20.659 -8.687 34.656 1.00 96.69 82 GLN A CA 1
ATOM 630 C C . GLN A 1 82 ? -20.824 -8.666 33.129 1.00 96.69 82 GLN A C 1
ATOM 632 O O . GLN A 1 82 ? -19.831 -8.558 32.408 1.00 96.69 82 GLN A O 1
ATOM 637 N N . SER A 1 83 ? -22.058 -8.720 32.621 1.00 97.62 83 SER A N 1
ATOM 638 C CA . SER A 1 83 ? -22.317 -8.640 31.177 1.00 97.62 83 SER A CA 1
ATOM 639 C C . SER A 1 83 ? -21.921 -7.286 30.579 1.00 97.62 83 SER A C 1
ATOM 641 O O . SER A 1 83 ? -21.322 -7.247 29.507 1.00 97.62 83 SER A O 1
ATOM 643 N N . ALA A 1 84 ? -22.170 -6.181 31.287 1.00 98.12 84 ALA A N 1
ATOM 644 C CA . ALA A 1 84 ? -21.797 -4.840 30.860 1.00 98.12 84 ALA A CA 1
ATOM 645 C C . ALA A 1 84 ? -20.271 -4.686 30.815 1.00 98.12 84 ALA A C 1
ATOM 647 O O . ALA A 1 84 ? -19.741 -4.157 29.839 1.00 98.12 84 ALA A O 1
ATOM 648 N N . ALA A 1 85 ? -19.559 -5.219 31.815 1.00 97.94 85 ALA A N 1
ATOM 649 C CA . ALA A 1 85 ? -18.099 -5.263 31.827 1.00 97.94 85 ALA A CA 1
ATOM 650 C C . ALA A 1 85 ? -17.546 -6.059 30.634 1.00 97.94 85 ALA A C 1
ATOM 652 O O . ALA A 1 85 ? -16.690 -5.551 29.912 1.00 97.94 85 ALA A O 1
ATOM 653 N N . ARG A 1 86 ? -18.087 -7.256 30.358 1.00 98.19 86 ARG A N 1
ATOM 654 C CA . ARG A 1 86 ? -17.699 -8.065 29.185 1.00 98.19 86 ARG A CA 1
ATOM 655 C C . ARG A 1 86 ? -18.001 -7.360 27.863 1.00 98.19 86 ARG A C 1
ATOM 657 O O . ARG A 1 86 ? -17.188 -7.399 26.946 1.00 98.19 86 ARG A O 1
ATOM 664 N N . SER A 1 87 ? -19.148 -6.695 27.744 1.00 98.44 87 SER A N 1
ATOM 665 C CA . SER A 1 87 ? -19.496 -5.931 26.540 1.00 98.44 87 SER A CA 1
ATOM 666 C C . SER A 1 87 ? -18.579 -4.726 26.339 1.00 98.44 87 SER A C 1
ATOM 668 O O . SER A 1 87 ? -18.130 -4.493 25.219 1.00 98.44 87 SER A O 1
ATOM 670 N N . LYS A 1 88 ? -18.228 -4.005 27.412 1.00 98.50 88 LYS A N 1
ATOM 671 C CA . LYS A 1 88 ? -17.237 -2.924 27.351 1.00 98.50 88 LYS A CA 1
ATOM 672 C C . LYS A 1 88 ? -15.864 -3.456 26.941 1.00 98.50 88 LYS A C 1
ATOM 674 O O . LYS A 1 88 ? -15.245 -2.870 26.061 1.00 98.50 88 LYS A O 1
ATOM 679 N N . GLN A 1 89 ? -15.426 -4.573 27.521 1.00 98.38 89 GLN A N 1
ATOM 680 C CA . GLN A 1 89 ? -14.156 -5.211 27.176 1.00 98.38 89 GLN A CA 1
ATOM 681 C C . GLN A 1 89 ? -14.103 -5.596 25.696 1.00 98.38 89 GLN A C 1
ATOM 683 O O . GLN A 1 89 ? -13.158 -5.212 25.016 1.00 98.38 89 GLN A O 1
ATOM 688 N N . ARG A 1 90 ? -15.133 -6.278 25.176 1.00 98.69 90 ARG A N 1
ATOM 689 C CA . ARG A 1 90 ? -15.206 -6.634 23.749 1.00 98.69 90 ARG A CA 1
ATOM 690 C C . ARG A 1 90 ? -15.148 -5.404 22.850 1.00 98.69 90 ARG A C 1
ATOM 692 O O . ARG A 1 90 ? -14.408 -5.393 21.876 1.00 98.69 90 ARG A O 1
ATOM 699 N N . LYS A 1 91 ? -15.888 -4.343 23.196 1.00 98.56 91 LYS A N 1
ATOM 700 C CA . LYS A 1 91 ? -15.861 -3.091 22.429 1.00 98.56 91 LYS A CA 1
ATOM 701 C C . LYS A 1 91 ? -14.479 -2.434 22.459 1.00 98.56 91 LYS A C 1
ATOM 703 O O . LYS A 1 91 ? -14.034 -1.947 21.431 1.00 98.56 91 LYS A O 1
ATOM 708 N N . MET A 1 92 ? -13.805 -2.427 23.609 1.00 98.62 92 MET A N 1
ATOM 709 C CA . MET A 1 92 ? -12.445 -1.889 23.727 1.00 98.62 92 MET A CA 1
ATOM 710 C C . MET A 1 92 ? -11.437 -2.694 22.903 1.00 98.62 92 MET A C 1
ATOM 712 O O . MET A 1 92 ? -10.624 -2.092 22.214 1.00 98.62 92 MET A O 1
ATOM 716 N N . GLN A 1 93 ? -11.518 -4.026 22.936 1.00 98.56 93 GLN A N 1
ATOM 717 C CA . GLN A 1 93 ? -10.672 -4.901 22.117 1.00 98.56 93 GLN A CA 1
ATOM 718 C C . GLN A 1 93 ? -10.890 -4.638 20.624 1.00 98.56 93 GLN A C 1
ATOM 720 O O . GLN A 1 93 ? -9.930 -4.377 19.913 1.00 98.56 93 GLN A O 1
ATOM 725 N N . TYR A 1 94 ? -12.147 -4.583 20.178 1.00 98.81 94 TYR A N 1
ATOM 726 C CA . TYR A 1 94 ? -12.476 -4.289 18.784 1.00 98.81 94 TYR A CA 1
ATOM 727 C C . TYR A 1 94 ? -11.963 -2.916 18.324 1.00 98.81 94 TYR A C 1
ATOM 729 O O . TYR A 1 94 ? -11.454 -2.784 17.216 1.00 98.81 94 TYR A O 1
ATOM 737 N N . ILE A 1 95 ? -12.063 -1.888 19.176 1.00 98.69 95 ILE A N 1
ATOM 738 C CA . ILE A 1 95 ? -11.508 -0.562 18.866 1.00 98.69 95 ILE A CA 1
ATOM 739 C C . ILE A 1 95 ? -9.985 -0.646 18.698 1.00 98.69 95 ILE A C 1
ATOM 741 O O . ILE A 1 95 ? -9.476 -0.168 17.690 1.00 98.69 95 ILE A O 1
ATOM 745 N N . ALA A 1 96 ? -9.277 -1.299 19.623 1.00 98.62 96 ALA A N 1
ATOM 746 C CA . ALA A 1 96 ? -7.824 -1.447 19.543 1.00 98.62 96 ALA A CA 1
ATOM 747 C C . ALA A 1 96 ? -7.379 -2.242 18.299 1.00 98.62 96 ALA A C 1
ATOM 749 O O . ALA A 1 96 ? -6.413 -1.872 17.637 1.00 98.62 96 ALA A O 1
ATOM 750 N N . GLU A 1 97 ? -8.105 -3.305 17.944 1.00 98.69 97 GLU A N 1
ATOM 751 C CA . GLU A 1 97 ? -7.857 -4.082 16.724 1.00 98.69 97 GLU A CA 1
ATOM 752 C C . GLU A 1 97 ? -8.037 -3.233 15.460 1.00 98.69 97 GLU A C 1
ATOM 754 O O . GLU A 1 97 ? -7.222 -3.302 14.537 1.00 98.69 97 GLU A O 1
ATOM 759 N N . LEU A 1 98 ? -9.083 -2.400 15.411 1.00 98.88 98 LEU A N 1
ATOM 760 C CA . LEU A 1 98 ? -9.296 -1.478 14.297 1.00 98.88 98 LEU A CA 1
ATOM 761 C C . LEU A 1 98 ? -8.197 -0.416 14.213 1.00 98.88 98 LEU A C 1
ATOM 763 O O . LEU A 1 98 ? -7.707 -0.149 13.117 1.00 98.88 98 LEU A O 1
ATOM 767 N N . GLU A 1 99 ? -7.791 0.167 15.339 1.00 98.75 99 GLU A N 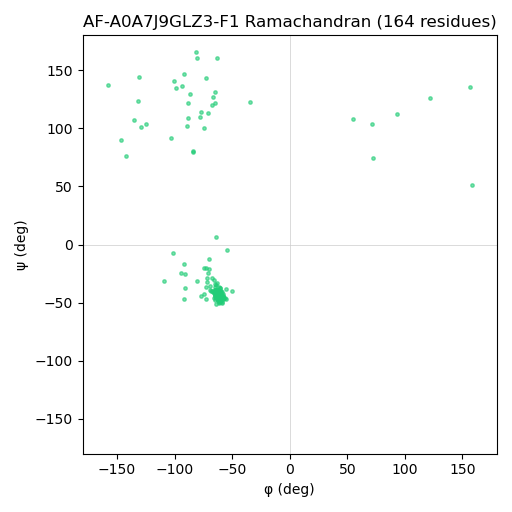1
ATOM 768 C CA . GLU A 1 99 ? -6.694 1.140 15.397 1.00 98.75 99 GLU A CA 1
ATOM 769 C C . GLU A 1 99 ? -5.382 0.526 14.894 1.00 98.75 99 GLU A C 1
ATOM 771 O O . GLU A 1 99 ? -4.713 1.109 14.036 1.00 98.75 99 GLU A O 1
ATOM 776 N N . GLN A 1 100 ? -5.061 -0.692 15.342 1.00 98.75 100 GLN A N 1
ATOM 777 C CA . GLN A 1 100 ? -3.898 -1.433 14.861 1.00 98.75 100 GLN A CA 1
ATOM 778 C C . GLN A 1 100 ? -3.993 -1.698 13.353 1.00 98.75 100 GLN A C 1
ATOM 780 O O . GLN A 1 100 ? -3.025 -1.474 12.630 1.00 98.75 100 GLN A O 1
ATOM 785 N N . LYS A 1 101 ? -5.161 -2.121 12.852 1.00 98.75 101 LYS A N 1
ATOM 786 C CA . LYS A 1 101 ? -5.364 -2.389 11.422 1.00 98.75 101 LYS A CA 1
ATOM 787 C C . LYS A 1 101 ? -5.193 -1.134 10.569 1.00 98.75 101 LYS A C 1
ATOM 789 O O . LYS A 1 101 ? -4.581 -1.207 9.507 1.00 98.75 101 LYS A O 1
ATOM 794 N N . VAL A 1 102 ? -5.700 0.011 11.026 1.00 98.81 102 VAL A N 1
ATOM 795 C CA . VAL A 1 102 ? -5.492 1.301 10.352 1.00 98.81 102 VAL A CA 1
ATOM 796 C C . VAL A 1 102 ? -4.005 1.636 10.296 1.00 98.81 102 VAL A C 1
ATOM 798 O O . VAL A 1 102 ? -3.503 1.975 9.226 1.00 98.81 102 VAL A O 1
ATOM 801 N N . GLN A 1 103 ? -3.289 1.485 11.413 1.00 98.75 103 GLN A N 1
ATOM 802 C CA . GLN A 1 103 ? -1.856 1.757 11.463 1.00 98.75 103 GLN A CA 1
ATOM 803 C C . GLN A 1 103 ? -1.069 0.843 10.514 1.00 98.75 103 GLN A C 1
ATOM 805 O O . GLN A 1 103 ? -0.264 1.337 9.724 1.00 98.75 103 GLN A O 1
ATOM 810 N N . THR A 1 104 ? -1.341 -0.465 10.530 1.00 98.56 104 THR A N 1
ATOM 811 C CA . THR A 1 104 ? -0.711 -1.436 9.625 1.00 98.56 104 THR A CA 1
ATOM 812 C C . THR A 1 104 ? -0.966 -1.085 8.162 1.00 98.56 104 THR A C 1
ATOM 814 O O . THR A 1 104 ? -0.011 -0.961 7.399 1.00 98.56 104 THR A O 1
ATOM 817 N N . LEU A 1 105 ? -2.223 -0.841 7.776 1.00 98.81 105 LEU A N 1
ATOM 818 C CA . LEU A 1 105 ? -2.568 -0.481 6.397 1.00 98.81 105 LEU A CA 1
ATOM 819 C C . LEU A 1 105 ? -1.905 0.829 5.957 1.00 98.81 105 LEU A C 1
ATOM 821 O O . LEU A 1 105 ? -1.481 0.956 4.810 1.00 98.81 105 LEU A O 1
ATOM 825 N N . GLN A 1 106 ? -1.780 1.806 6.854 1.00 98.75 106 GLN A N 1
ATOM 826 C CA . GLN A 1 106 ? -1.109 3.065 6.550 1.00 98.75 106 GLN A CA 1
ATOM 827 C C . GLN A 1 106 ? 0.403 2.881 6.348 1.00 98.75 106 GLN A C 1
ATOM 829 O O . GLN A 1 106 ? 0.986 3.476 5.433 1.00 98.75 106 GLN A O 1
ATOM 834 N N . THR A 1 107 ? 1.045 2.039 7.162 1.00 98.62 107 THR A N 1
ATOM 835 C CA . THR A 1 107 ? 2.446 1.652 6.962 1.00 98.62 107 THR A CA 1
ATOM 836 C C . THR A 1 107 ? 2.625 0.919 5.635 1.00 98.62 107 THR A C 1
ATOM 838 O O . THR A 1 107 ? 3.482 1.314 4.847 1.00 98.62 107 THR A O 1
ATOM 841 N N . GLU A 1 108 ? 1.782 -0.071 5.335 1.00 98.62 108 GLU A N 1
ATOM 842 C CA . GLU A 1 108 ? 1.812 -0.809 4.067 1.00 98.62 108 GLU A CA 1
ATOM 843 C C . GLU A 1 108 ? 1.649 0.120 2.862 1.00 98.62 108 GLU A C 1
ATOM 845 O O . GLU A 1 108 ? 2.447 0.060 1.927 1.00 98.62 108 GLU A O 1
ATOM 850 N N . ALA A 1 109 ? 0.679 1.037 2.900 1.00 98.69 109 ALA A N 1
ATOM 851 C CA . ALA A 1 109 ? 0.468 2.015 1.837 1.00 98.69 109 ALA A CA 1
ATOM 852 C C . ALA A 1 109 ? 1.705 2.900 1.615 1.00 98.69 109 ALA A C 1
ATOM 854 O O . ALA A 1 109 ? 2.092 3.162 0.473 1.00 98.69 109 ALA A O 1
ATOM 855 N N . THR A 1 110 ? 2.360 3.327 2.697 1.00 98.50 110 THR A N 1
ATOM 856 C CA . THR A 1 110 ? 3.589 4.131 2.629 1.00 98.50 110 THR A CA 1
ATOM 857 C C . THR A 1 110 ? 4.738 3.326 2.021 1.00 98.50 110 THR A C 1
ATOM 859 O O . THR A 1 110 ? 5.424 3.804 1.114 1.00 98.50 110 THR A O 1
ATOM 862 N N . THR A 1 111 ? 4.925 2.082 2.464 1.00 98.56 111 THR A N 1
ATOM 863 C CA . THR A 1 111 ? 5.959 1.180 1.948 1.00 98.56 111 THR A CA 1
ATOM 864 C C . THR A 1 111 ? 5.749 0.866 0.468 1.00 98.56 111 THR A C 1
ATOM 866 O O . THR A 1 111 ? 6.692 0.971 -0.316 1.00 98.56 111 THR A O 1
ATOM 869 N N . LEU A 1 112 ? 4.522 0.537 0.058 1.00 98.75 112 LEU A N 1
ATOM 870 C CA . LEU A 1 112 ? 4.187 0.276 -1.343 1.00 98.75 112 LEU A CA 1
ATOM 871 C C . LEU A 1 112 ? 4.392 1.519 -2.214 1.00 98.75 112 LEU A C 1
ATOM 873 O O . LEU A 1 112 ? 4.935 1.416 -3.312 1.00 98.75 112 LEU A O 1
ATOM 877 N N . SER A 1 113 ? 4.042 2.705 -1.713 1.00 98.69 113 SER A N 1
ATOM 878 C CA . SER A 1 113 ? 4.274 3.970 -2.426 1.00 98.69 113 SER A CA 1
ATOM 879 C C . SER A 1 113 ? 5.767 4.245 -2.643 1.00 98.69 113 SER A C 1
ATOM 881 O O . SER A 1 113 ? 6.177 4.684 -3.722 1.00 98.69 113 SER A O 1
ATOM 883 N N . ALA A 1 114 ? 6.604 3.942 -1.645 1.00 98.56 114 ALA A N 1
ATOM 884 C CA . ALA A 1 114 ? 8.053 4.044 -1.776 1.00 98.56 114 ALA A CA 1
ATOM 885 C C . ALA A 1 114 ? 8.598 3.057 -2.823 1.00 98.56 114 ALA A C 1
ATOM 887 O O . ALA A 1 114 ? 9.376 3.457 -3.690 1.00 98.56 114 ALA A O 1
ATOM 888 N N . GLN A 1 115 ? 8.145 1.797 -2.796 1.00 98.62 115 GLN A N 1
ATOM 889 C CA . GLN A 1 115 ? 8.528 0.785 -3.789 1.00 98.62 115 GLN A CA 1
ATOM 890 C C . GLN A 1 115 ? 8.122 1.186 -5.209 1.00 98.62 115 GLN A C 1
ATOM 892 O O . GLN A 1 115 ? 8.940 1.107 -6.124 1.00 98.62 115 GLN A O 1
ATOM 897 N N . LEU A 1 116 ? 6.897 1.684 -5.387 1.00 98.75 116 LEU A N 1
ATOM 898 C CA . LEU A 1 116 ? 6.413 2.170 -6.677 1.00 98.75 116 LEU A CA 1
ATOM 899 C C . LEU A 1 116 ? 7.298 3.299 -7.214 1.00 98.75 116 LEU A C 1
ATOM 901 O O . LEU A 1 116 ? 7.686 3.279 -8.379 1.00 98.75 116 LEU A O 1
ATOM 905 N N . THR A 1 117 ? 7.667 4.250 -6.355 1.00 98.56 117 THR A N 1
ATOM 906 C CA . THR A 1 117 ? 8.538 5.370 -6.735 1.00 98.56 117 THR A CA 1
ATOM 907 C C . THR A 1 117 ? 9.926 4.887 -7.172 1.00 98.56 117 THR A 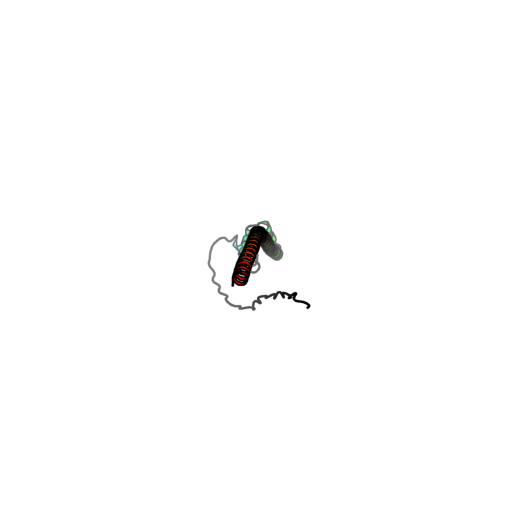C 1
ATOM 909 O O . THR A 1 117 ? 10.484 5.417 -8.133 1.00 98.56 117 THR A O 1
ATOM 912 N N . MET A 1 118 ? 10.498 3.883 -6.496 1.00 98.50 118 MET A N 1
ATOM 913 C CA . MET A 1 118 ? 11.781 3.290 -6.901 1.00 98.50 118 MET A CA 1
ATOM 914 C C . MET A 1 118 ? 11.674 2.621 -8.273 1.00 98.50 118 MET A C 1
ATOM 916 O O . MET A 1 118 ? 12.428 2.970 -9.178 1.00 98.50 118 MET A O 1
ATOM 920 N N . LEU A 1 119 ? 10.677 1.752 -8.464 1.00 98.69 119 LEU A N 1
ATOM 921 C CA . LEU A 1 119 ? 10.463 1.055 -9.736 1.00 98.69 119 LEU A CA 1
ATOM 922 C C . LEU A 1 119 ? 10.205 2.020 -10.899 1.00 98.69 119 LEU A C 1
ATOM 924 O O . LEU A 1 119 ? 10.688 1.796 -12.007 1.00 98.69 119 LEU A O 1
ATOM 928 N N . GLN A 1 120 ? 9.482 3.117 -10.661 1.00 98.69 120 GLN A N 1
ATOM 929 C CA . GLN A 1 120 ? 9.278 4.161 -11.666 1.00 98.69 120 GLN A CA 1
ATOM 930 C C . GLN A 1 120 ? 10.598 4.814 -12.094 1.00 98.69 120 GLN A C 1
ATOM 932 O O . GLN A 1 120 ? 10.814 5.018 -13.291 1.00 98.69 120 GLN A O 1
ATOM 937 N N . ARG A 1 121 ? 11.498 5.114 -11.145 1.00 98.62 121 ARG A N 1
ATOM 938 C CA . ARG A 1 121 ? 12.830 5.651 -11.469 1.00 98.62 121 ARG A CA 1
ATOM 939 C C . ARG A 1 121 ? 13.669 4.644 -12.245 1.00 98.62 121 ARG A C 1
ATOM 941 O O . ARG A 1 121 ? 14.254 5.022 -13.258 1.00 98.62 121 ARG A O 1
ATOM 948 N N . ASP A 1 122 ? 13.687 3.387 -11.817 1.00 98.62 122 ASP A N 1
ATOM 949 C CA . ASP A 1 122 ? 14.462 2.333 -12.477 1.00 98.62 122 ASP A CA 1
ATOM 950 C C . ASP A 1 122 ? 13.969 2.101 -13.908 1.00 98.62 122 ASP A C 1
ATOM 952 O O . ASP A 1 122 ? 14.763 2.062 -14.847 1.00 98.62 122 ASP A O 1
ATOM 956 N N . SER A 1 123 ? 12.649 2.044 -14.105 1.00 98.69 123 SER A N 1
ATOM 957 C CA . SER A 1 123 ? 12.037 1.921 -15.429 1.00 98.69 123 SER A CA 1
ATOM 958 C C . SER A 1 123 ? 12.404 3.093 -16.342 1.00 98.69 123 SER A C 1
ATOM 960 O O . SER A 1 123 ? 12.729 2.888 -17.515 1.00 98.69 123 SER A O 1
ATOM 962 N N . ALA A 1 124 ? 12.368 4.326 -15.829 1.00 98.56 124 ALA A N 1
ATOM 963 C CA . ALA A 1 124 ? 12.781 5.503 -16.589 1.00 98.56 124 ALA A CA 1
ATOM 964 C C . ALA A 1 124 ? 14.281 5.453 -16.937 1.00 98.56 124 ALA A C 1
ATOM 966 O O . ALA A 1 124 ? 14.661 5.727 -18.078 1.00 98.56 124 ALA A O 1
ATOM 967 N N . GLY A 1 125 ? 15.125 5.035 -15.989 1.00 98.62 125 GLY A N 1
ATOM 968 C CA . GLY A 1 125 ? 16.563 4.854 -16.189 1.00 98.62 125 GLY A CA 1
ATOM 969 C C . GLY A 1 125 ? 16.881 3.817 -17.267 1.00 98.62 125 GLY A C 1
ATOM 970 O O . GLY A 1 125 ? 17.623 4.110 -18.204 1.00 98.62 125 GLY A O 1
ATOM 971 N N . LEU A 1 126 ? 16.261 2.636 -17.193 1.00 98.69 126 LEU A N 1
ATOM 972 C CA . LEU A 1 126 ? 16.407 1.577 -18.195 1.00 98.69 126 LEU A CA 1
ATOM 973 C C . LEU A 1 126 ? 15.908 2.018 -19.573 1.00 98.69 126 LEU A C 1
ATOM 975 O O . LEU A 1 126 ? 16.542 1.712 -20.579 1.00 98.69 126 LEU A O 1
ATOM 979 N N . THR A 1 127 ? 14.809 2.772 -19.632 1.00 98.69 127 THR A N 1
ATOM 980 C CA . THR A 1 127 ? 14.292 3.325 -20.893 1.00 98.69 127 THR A CA 1
ATOM 981 C C . THR A 1 127 ? 15.300 4.286 -21.527 1.00 98.69 127 THR A C 1
ATOM 983 O O . THR A 1 127 ? 15.557 4.203 -22.727 1.00 98.69 127 THR A O 1
ATOM 986 N N . SER A 1 128 ? 15.919 5.157 -20.725 1.00 98.56 128 SER A N 1
ATOM 987 C CA . SER A 1 128 ? 16.967 6.070 -21.194 1.00 98.56 128 SER A CA 1
ATOM 988 C C . SER A 1 128 ? 18.182 5.311 -21.740 1.00 98.56 128 SER A C 1
ATOM 990 O O . SER A 1 128 ? 18.590 5.542 -22.878 1.00 98.56 128 SER A O 1
ATOM 992 N N . GLN A 1 129 ? 18.698 4.333 -20.984 1.00 98.56 129 GLN A N 1
ATOM 993 C CA . GLN A 1 129 ? 19.820 3.490 -21.422 1.00 98.56 129 GLN A CA 1
ATOM 994 C C . GLN A 1 129 ? 19.484 2.707 -22.696 1.00 98.56 129 GLN A C 1
ATOM 996 O O . GLN A 1 129 ? 20.306 2.595 -23.604 1.00 98.56 129 GLN A O 1
ATOM 1001 N N . ASN A 1 130 ? 18.261 2.183 -22.799 1.00 98.69 130 ASN A N 1
ATOM 1002 C CA . ASN A 1 130 ? 17.807 1.476 -23.990 1.00 98.69 130 ASN A CA 1
ATOM 1003 C C . ASN A 1 130 ? 17.808 2.388 -25.224 1.00 98.69 130 ASN A C 1
ATOM 1005 O O . ASN A 1 130 ? 18.254 1.973 -26.294 1.00 98.69 130 ASN A O 1
ATOM 1009 N N . ASN A 1 131 ? 17.345 3.629 -25.071 1.00 98.62 131 ASN A N 1
ATOM 1010 C CA . ASN A 1 131 ? 17.354 4.615 -26.146 1.00 98.62 131 ASN A CA 1
ATOM 1011 C C . ASN A 1 131 ? 18.786 4.983 -26.556 1.00 98.62 131 ASN A C 1
ATOM 1013 O O . ASN A 1 131 ? 19.082 5.004 -27.748 1.00 98.62 131 ASN A O 1
ATOM 1017 N N . GLU A 1 132 ? 19.691 5.195 -25.598 1.00 98.62 132 GLU A N 1
ATOM 1018 C CA . GLU A 1 132 ? 21.108 5.455 -25.878 1.00 98.62 132 GLU A CA 1
ATOM 1019 C C . GLU A 1 132 ? 21.754 4.310 -26.672 1.00 98.62 132 GLU A C 1
ATOM 1021 O O . GLU A 1 132 ? 22.397 4.538 -27.700 1.00 98.62 132 GLU A O 1
ATOM 1026 N N . LEU A 1 133 ? 21.529 3.063 -26.246 1.00 98.69 133 LEU A N 1
ATOM 1027 C CA . LEU A 1 133 ? 22.043 1.886 -26.944 1.00 98.69 133 LEU A CA 1
ATOM 1028 C C . LEU A 1 133 ? 21.480 1.767 -28.363 1.00 98.69 133 LEU A C 1
ATOM 1030 O O . LEU A 1 133 ? 22.234 1.457 -29.286 1.00 98.69 133 LEU A O 1
ATOM 1034 N N . LYS A 1 134 ? 20.188 2.055 -28.563 1.00 98.62 134 LYS A N 1
ATOM 1035 C CA . LYS A 1 134 ? 19.571 2.092 -29.898 1.00 98.62 134 LYS A CA 1
ATOM 1036 C C . LYS A 1 134 ? 20.212 3.149 -30.793 1.00 98.62 134 LYS A C 1
ATOM 1038 O O . LYS A 1 134 ? 20.561 2.834 -31.929 1.00 98.62 134 LYS A O 1
ATOM 1043 N N . PHE A 1 135 ? 20.424 4.364 -30.287 1.00 98.62 135 PHE A N 1
ATOM 1044 C CA . PHE A 1 135 ? 21.104 5.416 -31.048 1.00 98.62 135 PHE A CA 1
ATOM 1045 C C . PHE A 1 135 ? 22.528 5.010 -31.423 1.00 98.62 135 PHE A C 1
ATOM 1047 O O . PHE A 1 135 ? 22.941 5.172 -32.572 1.00 98.62 135 PHE A O 1
ATOM 1054 N N . ARG A 1 136 ? 23.272 4.423 -30.480 1.00 98.56 136 ARG A N 1
ATOM 1055 C CA . ARG A 1 136 ? 24.630 3.937 -30.736 1.00 98.56 136 ARG A CA 1
ATOM 1056 C C . ARG A 1 136 ? 24.649 2.825 -31.784 1.00 98.56 136 ARG A C 1
ATOM 1058 O O . ARG A 1 136 ? 25.518 2.832 -32.653 1.00 98.56 136 ARG A O 1
ATOM 1065 N N . LEU A 1 137 ? 23.702 1.891 -31.720 1.00 98.62 137 LEU A N 1
ATOM 1066 C CA . LEU A 1 137 ? 23.566 0.817 -32.701 1.00 98.62 137 LEU A CA 1
ATOM 1067 C C . LEU A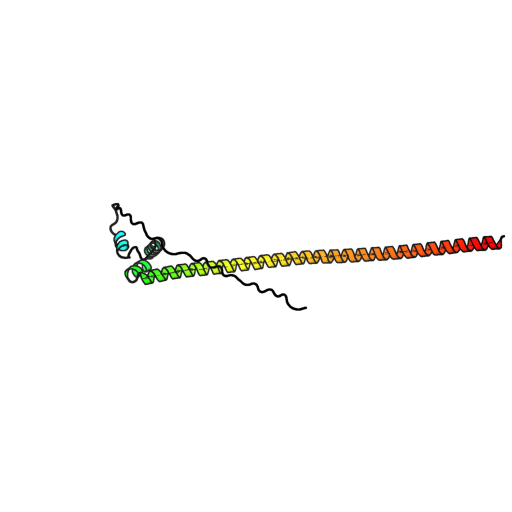 1 137 ? 23.304 1.377 -34.104 1.00 98.62 137 LEU A C 1
ATOM 1069 O O . LEU A 1 137 ? 24.019 1.023 -35.037 1.00 98.62 137 LEU A O 1
ATOM 1073 N N . GLN A 1 138 ? 22.353 2.304 -34.233 1.00 98.62 138 GLN A N 1
ATOM 1074 C CA . GLN A 1 138 ? 22.023 2.942 -35.507 1.00 98.62 138 GLN A CA 1
ATOM 1075 C C . GLN A 1 138 ? 23.220 3.704 -36.098 1.00 98.62 138 GLN A C 1
ATOM 1077 O O . GLN A 1 138 ? 23.484 3.620 -37.296 1.00 98.62 138 GLN A O 1
ATOM 1082 N N . ALA A 1 139 ? 23.984 4.417 -35.265 1.00 98.19 139 ALA A N 1
ATOM 1083 C CA . ALA A 1 139 ? 25.192 5.107 -35.708 1.00 98.19 139 ALA A CA 1
ATOM 1084 C C . ALA A 1 139 ? 26.264 4.128 -36.223 1.00 98.19 139 ALA A C 1
ATOM 1086 O O . ALA A 1 139 ? 26.884 4.372 -37.261 1.00 98.19 139 ALA A O 1
ATOM 1087 N N . MET A 1 140 ? 26.467 3.000 -35.529 1.00 98.38 140 MET A N 1
ATOM 1088 C CA . MET A 1 140 ? 27.403 1.958 -35.970 1.00 98.38 140 MET A CA 1
ATOM 1089 C C . MET A 1 140 ? 26.958 1.307 -37.284 1.00 98.38 140 MET A C 1
ATOM 1091 O O . MET A 1 140 ? 27.796 1.055 -38.148 1.00 98.38 140 MET A O 1
ATOM 1095 N N . GLU A 1 141 ? 25.658 1.077 -37.462 1.00 98.25 141 GLU A N 1
ATOM 1096 C CA . GLU A 1 141 ? 25.101 0.531 -38.701 1.00 98.25 141 GLU A CA 1
ATOM 1097 C C . GLU A 1 141 ? 25.328 1.477 -39.889 1.00 98.25 141 GLU A C 1
ATOM 1099 O O . GLU A 1 141 ? 25.838 1.052 -40.927 1.00 98.25 141 GLU A O 1
ATOM 1104 N N . GLN A 1 142 ? 25.065 2.777 -39.720 1.00 98.12 142 GLN A N 1
ATOM 1105 C CA . GLN A 1 142 ? 25.364 3.782 -40.747 1.00 98.12 142 GLN A CA 1
ATOM 1106 C C . GLN A 1 142 ? 26.860 3.825 -41.083 1.00 98.12 142 GLN A C 1
ATOM 1108 O O . GLN A 1 142 ? 27.243 3.886 -42.252 1.00 98.12 142 GLN A O 1
ATOM 1113 N N . GLN A 1 143 ? 27.728 3.744 -40.071 1.00 97.81 143 GLN A N 1
ATOM 1114 C CA . GLN A 1 143 ? 29.173 3.713 -40.286 1.00 97.81 143 GLN A CA 1
ATOM 1115 C C . GLN A 1 143 ? 29.617 2.469 -41.074 1.00 97.81 143 GLN A C 1
ATOM 1117 O O . GLN A 1 143 ? 30.510 2.572 -41.920 1.00 97.81 143 GLN A O 1
ATOM 1122 N N . ALA A 1 144 ? 29.019 1.304 -40.811 1.00 97.62 144 ALA A N 1
ATOM 1123 C CA . ALA A 1 144 ? 29.299 0.074 -41.548 1.00 97.62 144 ALA A CA 1
ATOM 1124 C C . ALA A 1 144 ? 28.869 0.193 -43.019 1.00 97.62 144 ALA A C 1
ATOM 1126 O O . ALA A 1 144 ? 29.685 -0.046 -43.908 1.00 97.62 144 ALA A O 1
ATOM 1127 N N . GLN A 1 145 ? 27.651 0.681 -43.275 1.00 97.25 145 GLN A N 1
ATOM 1128 C CA . GLN A 1 145 ? 27.136 0.893 -44.633 1.00 97.25 145 GLN A CA 1
ATOM 1129 C C . GLN A 1 145 ? 28.021 1.842 -45.454 1.00 97.25 145 GLN A C 1
ATOM 1131 O O . GLN A 1 145 ? 28.316 1.568 -46.617 1.00 97.25 145 GLN A O 1
ATOM 1136 N N . LEU A 1 146 ? 28.500 2.935 -44.850 1.00 97.25 146 LEU A N 1
ATOM 1137 C CA . LEU A 1 146 ? 29.427 3.855 -45.516 1.00 97.25 146 LEU A CA 1
ATOM 1138 C C . LEU A 1 146 ? 30.756 3.173 -45.870 1.00 97.25 146 LEU A C 1
ATOM 1140 O O . LEU A 1 146 ? 31.256 3.342 -46.983 1.00 97.25 146 LEU A O 1
ATOM 1144 N N . LYS A 1 147 ? 31.327 2.380 -44.952 1.00 97.06 147 LYS A N 1
ATOM 1145 C CA . LYS A 1 147 ? 32.565 1.624 -45.211 1.00 97.06 147 LYS A CA 1
ATOM 1146 C C . LYS A 1 147 ? 32.389 0.607 -46.338 1.00 97.06 147 LYS A C 1
ATOM 1148 O O . LYS A 1 147 ? 33.281 0.485 -47.178 1.00 97.06 147 LYS A O 1
ATOM 1153 N N . ASP A 1 148 ? 31.257 -0.085 -46.380 1.00 96.69 148 ASP A N 1
ATOM 1154 C CA . ASP A 1 148 ? 30.951 -1.047 -47.440 1.00 96.69 148 ASP A CA 1
ATOM 1155 C C . ASP A 1 148 ? 30.743 -0.355 -48.790 1.00 96.69 148 ASP A C 1
ATOM 1157 O O . ASP A 1 148 ? 31.281 -0.808 -49.803 1.00 96.69 148 ASP A O 1
ATOM 1161 N N . GLY A 1 149 ? 30.065 0.797 -48.804 1.00 96.75 149 GLY A N 1
ATOM 1162 C CA . GLY A 1 149 ? 29.931 1.640 -49.992 1.00 96.75 149 GLY A CA 1
ATOM 1163 C C . GLY A 1 149 ? 31.286 2.091 -50.548 1.00 96.75 149 GLY A C 1
ATOM 1164 O O . GLY A 1 149 ? 31.539 1.958 -51.747 1.00 96.75 149 GLY A O 1
ATOM 1165 N N . ILE A 1 150 ? 32.196 2.545 -49.678 1.00 96.38 150 ILE A N 1
ATOM 1166 C CA . ILE A 1 150 ? 33.568 2.913 -50.063 1.00 96.38 150 ILE A CA 1
ATOM 1167 C C . ILE A 1 150 ? 34.321 1.696 -50.612 1.00 96.38 150 ILE A C 1
ATOM 1169 O O . ILE A 1 150 ? 34.944 1.786 -51.670 1.00 96.38 150 ILE A O 1
ATOM 1173 N N . ARG A 1 151 ? 34.250 0.542 -49.934 1.00 95.31 151 ARG A N 1
ATOM 1174 C CA . ARG A 1 151 ? 34.902 -0.699 -50.384 1.00 95.31 151 ARG A CA 1
ATOM 1175 C C . ARG A 1 151 ? 34.426 -1.103 -51.778 1.00 95.31 151 ARG A C 1
ATOM 1177 O O . ARG A 1 151 ? 35.245 -1.442 -52.630 1.00 95.31 151 ARG A O 1
ATOM 1184 N N . PHE A 1 152 ? 33.120 -1.043 -52.017 1.00 96.44 152 PHE A N 1
ATOM 1185 C CA . PHE A 1 152 ? 32.524 -1.359 -53.310 1.00 96.44 152 PHE A CA 1
ATOM 1186 C C . PHE A 1 152 ? 32.964 -0.384 -54.407 1.00 96.44 152 PHE A C 1
ATOM 1188 O O . PHE A 1 152 ? 33.297 -0.821 -55.508 1.00 96.44 152 PHE A O 1
ATOM 1195 N N . PHE A 1 153 ? 33.020 0.916 -54.104 1.00 96.38 153 PHE A N 1
ATOM 1196 C CA . PHE A 1 153 ? 33.523 1.927 -55.033 1.00 96.38 153 PHE A CA 1
ATOM 1197 C C . PHE A 1 153 ? 34.983 1.665 -55.422 1.00 96.38 153 PHE A C 1
ATOM 1199 O O . PHE A 1 153 ? 35.304 1.623 -56.607 1.00 96.38 153 PHE A O 1
ATOM 1206 N N . VAL A 1 154 ? 35.855 1.411 -54.442 1.00 96.44 154 VAL A N 1
ATOM 1207 C CA . VAL A 1 154 ? 37.277 1.118 -54.685 1.00 96.44 154 VAL A CA 1
ATOM 1208 C C . VAL A 1 154 ? 37.451 -0.139 -55.540 1.00 96.44 154 VAL A C 1
ATOM 1210 O O . VAL A 1 154 ? 38.204 -0.111 -56.512 1.00 96.44 154 VAL A O 1
ATOM 1213 N N . LEU A 1 155 ? 36.736 -1.225 -55.223 1.00 95.81 155 LEU A N 1
ATOM 1214 C CA . LEU A 1 155 ? 36.798 -2.469 -55.997 1.00 95.81 155 LEU A CA 1
ATOM 1215 C C . LEU A 1 155 ? 36.329 -2.265 -57.439 1.00 95.81 155 LEU A C 1
ATOM 1217 O O . LEU A 1 155 ? 36.984 -2.740 -58.362 1.00 95.81 155 LEU A O 1
ATOM 1221 N N . LYS A 1 156 ? 35.234 -1.527 -57.650 1.00 95.38 156 LYS A N 1
ATOM 1222 C CA . LYS A 1 156 ? 34.752 -1.203 -58.997 1.00 95.38 156 LYS A CA 1
ATOM 1223 C C . LYS A 1 156 ? 35.772 -0.401 -59.794 1.00 95.38 156 LYS A C 1
ATOM 1225 O O . LYS A 1 156 ? 36.055 -0.772 -60.926 1.00 95.38 156 LYS A O 1
ATOM 1230 N N . SER A 1 157 ? 36.344 0.648 -59.206 1.00 94.81 157 SER A N 1
ATOM 1231 C CA . SER A 1 157 ? 37.372 1.460 -59.865 1.00 94.81 157 SER A CA 1
ATOM 1232 C C . SER A 1 157 ? 38.607 0.633 -60.225 1.00 94.81 157 SER A C 1
ATOM 1234 O O . SER A 1 157 ? 39.141 0.781 -61.319 1.00 94.81 157 SER A O 1
ATOM 1236 N N . TYR A 1 158 ? 39.030 -0.277 -59.341 1.00 95.19 158 TYR A N 1
ATOM 1237 C CA . TYR A 1 158 ? 40.153 -1.177 -59.608 1.00 95.19 158 TYR A CA 1
ATOM 1238 C C . TYR A 1 158 ? 39.863 -2.131 -60.775 1.00 95.19 158 TYR A C 1
ATOM 1240 O O . TYR A 1 158 ? 40.694 -2.280 -61.665 1.00 95.19 158 TYR A O 1
ATOM 1248 N N . VAL A 1 159 ? 38.670 -2.736 -60.806 1.00 95.19 159 VAL A N 1
ATOM 1249 C CA . VAL A 1 159 ? 38.250 -3.635 -61.893 1.00 95.19 159 VAL A CA 1
ATOM 1250 C C . VAL A 1 159 ? 38.136 -2.890 -63.224 1.00 95.19 159 VAL A C 1
ATOM 1252 O O . VAL A 1 159 ? 38.612 -3.398 -64.233 1.00 95.19 159 VAL A O 1
ATOM 1255 N N . ILE A 1 160 ? 37.553 -1.688 -63.238 1.00 94.19 160 ILE A N 1
ATOM 1256 C CA . ILE A 1 160 ? 37.445 -0.863 -64.452 1.00 94.19 160 ILE A CA 1
ATOM 1257 C C . ILE A 1 160 ? 38.838 -0.518 -64.989 1.00 94.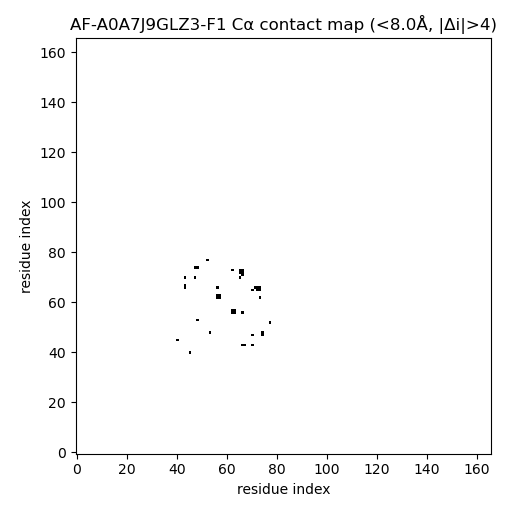19 160 ILE A C 1
ATOM 1259 O O . ILE A 1 160 ? 39.117 -0.777 -66.153 1.00 94.19 160 ILE A O 1
ATOM 1263 N N . CYS A 1 161 ? 39.732 -0.021 -64.128 1.00 91.12 161 CYS A N 1
ATOM 1264 C CA . CYS A 1 161 ? 41.101 0.327 -64.512 1.00 91.12 161 CYS A CA 1
ATOM 1265 C C . CYS A 1 161 ? 41.877 -0.893 -65.044 1.00 91.12 161 CYS A C 1
ATOM 1267 O O . CYS A 1 161 ? 42.620 -0.786 -66.013 1.00 91.12 161 CYS A O 1
ATOM 1269 N N . PHE A 1 162 ? 41.669 -2.078 -64.459 1.00 92.25 162 PHE A N 1
ATOM 1270 C CA . PHE A 1 162 ? 42.280 -3.318 -64.944 1.00 92.25 162 PHE A CA 1
ATOM 1271 C C . PHE A 1 162 ? 41.790 -3.715 -66.347 1.00 92.25 162 PHE A C 1
ATOM 1273 O O . PHE A 1 162 ? 42.589 -4.163 -67.168 1.00 92.25 162 PHE A O 1
ATOM 1280 N N . ILE A 1 163 ? 40.495 -3.532 -66.628 1.00 91.94 163 ILE A N 1
ATOM 1281 C CA . ILE A 1 163 ? 39.904 -3.802 -67.947 1.00 91.94 163 ILE A CA 1
ATOM 1282 C C . ILE A 1 163 ? 40.398 -2.792 -68.991 1.00 91.94 163 ILE A C 1
ATOM 1284 O O . ILE A 1 163 ? 40.665 -3.187 -70.116 1.00 91.94 163 ILE A O 1
ATOM 1288 N N . GLU A 1 164 ? 40.538 -1.511 -68.643 1.00 86.44 164 GLU A N 1
ATOM 1289 C CA . GLU A 1 164 ? 40.992 -0.469 -69.581 1.00 86.44 164 GLU A CA 1
ATOM 1290 C C . GLU A 1 164 ? 42.480 -0.583 -69.967 1.00 86.44 164 GLU A C 1
ATOM 1292 O O . GLU A 1 164 ? 42.886 -0.035 -70.990 1.00 86.44 164 GLU A O 1
ATOM 1297 N N . VAL A 1 165 ? 43.295 -1.274 -69.162 1.00 85.00 165 VAL A N 1
ATOM 1298 C CA . VAL A 1 165 ? 44.752 -1.418 -69.364 1.00 85.00 165 VAL A CA 1
ATOM 1299 C C . VAL A 1 165 ? 45.146 -2.784 -69.967 1.00 85.00 165 VAL A C 1
ATOM 1301 O O . VAL A 1 165 ? 46.309 -2.968 -70.329 1.00 85.00 165 VAL A O 1
ATOM 1304 N N . SER A 1 166 ? 44.206 -3.730 -70.098 1.00 77.44 166 SER A N 1
ATOM 1305 C CA . SER A 1 166 ? 44.423 -5.067 -70.695 1.00 77.44 166 SER A CA 1
ATOM 1306 C C . SER A 1 166 ? 43.972 -5.128 -72.152 1.00 77.44 166 SER A C 1
ATOM 1308 O O . SER A 1 166 ? 44.678 -5.786 -72.949 1.00 77.44 166 SER A O 1
#